Protein AF-A0AAE3ML03-F1 (afdb_monomer)

pLDDT: mean 85.47, std 9.49, range [55.28, 96.25]

Foldseek 3Di:
DLLLLLLLCLQCVVLDHDPLSVVLSVLLCVLVVPDPVNVCLSSDPVDDDPLPQQDDPVSLVVVLLVSLCRSCVVVDDDPSNLVSQLSVSVSNPDDNVCSVVVVVCSNCVSNVVHDPVNVVVVVVD

Organism: NCBI:txid2993939

Sequence (125 aa):
MAHFATLASLAAVDGELNPQEKKLIDRFADKLDITEAEYKEVMDKSNRYPIDPSHSKKERYERLFDLFRIIYADHEFAADELGLVKKYVLGLGFPTNQADSIIERSIAVFTGRIRFEDYYHFMNK

InterPro domains:
  IPR029024 TerB-like [G3DSA:1.10.3680.10] (1-109)
  IPR029024 TerB-like [SSF158682] (2-106)

Radius of gyration: 15.31 Å; Cα contacts (8 Å, |Δi|>4): 85; chains: 1; bounding box: 28×23×49 Å

Mean predicted aligned error: 5.39 Å

Secondary structure (DSSP, 8-state):
-HHHHHHHHHH-TTSS--HHHHHHHHHHHHHTT--HHHHHHHH-TT---------SHHHHHHHHHHHHHHHTTTS---TTHHHHHHHHHHHTT--HHHHHHHHHHHHHHHTT---HHHHHHHHT-

Structure (mmCIF, N/CA/C/O backbone):
data_AF-A0AAE3ML03-F1
#
_entry.id   AF-A0AAE3ML03-F1
#
loop_
_atom_site.group_PDB
_atom_site.id
_atom_site.type_symbol
_atom_site.label_atom_id
_atom_site.label_alt_id
_atom_site.label_comp_id
_atom_site.label_asym_id
_atom_site.label_entity_id
_atom_site.label_seq_id
_atom_site.pdbx_PDB_ins_code
_atom_site.Cartn_x
_atom_site.Cartn_y
_atom_site.Cartn_z
_atom_site.occupancy
_atom_site.B_iso_or_equiv
_atom_site.auth_seq_id
_atom_site.auth_comp_id
_atom_site.auth_asym_id
_atom_site.auth_atom_id
_atom_site.pdbx_PDB_model_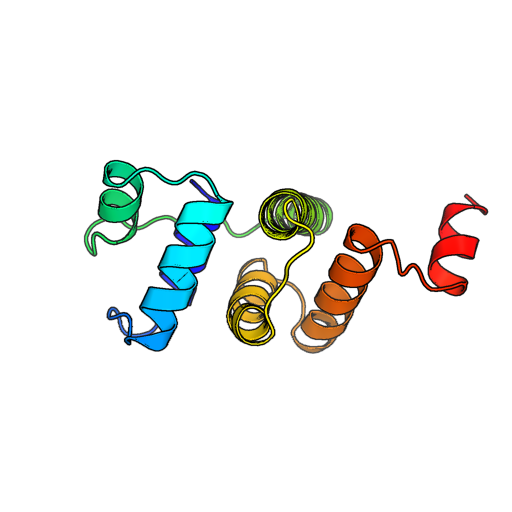num
ATOM 1 N N . MET A 1 1 ? -3.298 8.957 -6.245 1.00 81.69 1 MET A N 1
ATOM 2 C CA . MET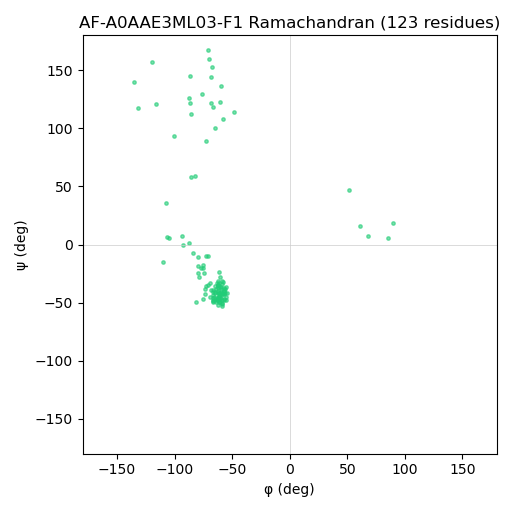 A 1 1 ? -2.121 9.004 -7.147 1.00 81.69 1 MET A CA 1
ATOM 3 C C . MET A 1 1 ? -0.846 8.307 -6.631 1.00 81.69 1 MET A C 1
ATOM 5 O O . MET A 1 1 ? -0.488 7.275 -7.177 1.00 81.69 1 MET A O 1
ATOM 9 N N . ALA A 1 2 ? -0.147 8.788 -5.587 1.00 86.88 2 ALA A N 1
ATOM 10 C CA . ALA A 1 2 ? 1.191 8.264 -5.227 1.00 86.88 2 ALA A CA 1
ATOM 11 C C . ALA A 1 2 ? 1.245 6.760 -4.859 1.00 86.88 2 ALA A C 1
ATOM 13 O O . ALA A 1 2 ? 2.203 6.067 -5.205 1.00 86.88 2 ALA A O 1
ATOM 14 N N . HIS A 1 3 ? 0.219 6.237 -4.176 1.00 88.75 3 HIS A N 1
ATOM 15 C CA . HIS A 1 3 ? 0.098 4.797 -3.914 1.00 88.75 3 HIS A CA 1
ATOM 16 C C . HIS A 1 3 ? -0.034 3.997 -5.211 1.00 88.75 3 HIS A C 1
ATOM 18 O O . HIS A 1 3 ? 0.689 3.024 -5.403 1.00 88.75 3 HIS A O 1
ATOM 24 N N . PHE A 1 4 ? -0.906 4.451 -6.115 1.00 91.19 4 PHE A N 1
ATOM 25 C CA . PHE A 1 4 ? -1.153 3.805 -7.398 1.00 91.19 4 PHE A CA 1
ATOM 26 C C . PHE A 1 4 ? 0.110 3.764 -8.266 1.00 91.19 4 PHE A C 1
ATOM 28 O O . PHE A 1 4 ? 0.492 2.694 -8.723 1.00 91.19 4 PHE A O 1
ATOM 35 N N . ALA A 1 5 ? 0.829 4.884 -8.385 1.00 89.00 5 ALA A N 1
ATOM 36 C CA . ALA A 1 5 ? 2.098 4.945 -9.112 1.00 89.00 5 ALA A CA 1
ATOM 37 C C . ALA A 1 5 ? 3.147 3.952 -8.581 1.00 89.00 5 ALA A C 1
ATOM 39 O O . ALA A 1 5 ? 3.844 3.287 -9.351 1.00 89.00 5 ALA A O 1
ATOM 40 N N . THR A 1 6 ? 3.220 3.805 -7.255 1.00 88.19 6 THR A N 1
ATOM 41 C CA . THR A 1 6 ? 4.117 2.836 -6.612 1.00 88.19 6 THR A CA 1
ATOM 42 C C . THR A 1 6 ? 3.690 1.398 -6.924 1.00 88.19 6 THR A C 1
ATOM 44 O O . THR A 1 6 ? 4.52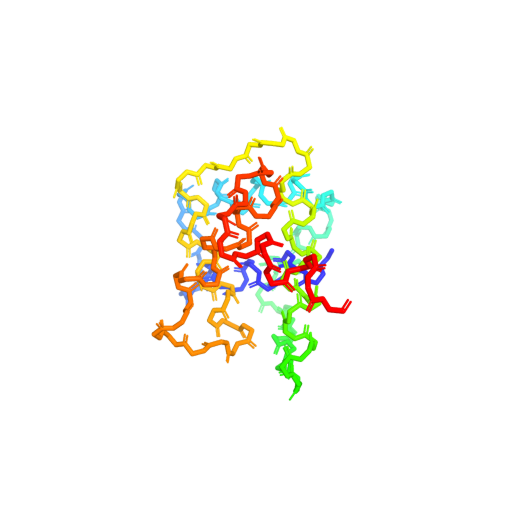3 0.575 -7.293 1.00 88.19 6 THR A O 1
ATOM 47 N N . LEU A 1 7 ? 2.394 1.088 -6.808 1.00 89.81 7 LEU A N 1
ATOM 48 C CA . LEU A 1 7 ? 1.841 -0.239 -7.104 1.00 89.81 7 LEU A CA 1
ATOM 49 C C . LEU A 1 7 ? 2.041 -0.623 -8.575 1.00 89.81 7 LEU A C 1
ATOM 51 O O . LEU A 1 7 ? 2.511 -1.725 -8.849 1.00 89.81 7 LEU A O 1
ATOM 55 N N . ALA A 1 8 ? 1.752 0.288 -9.504 1.00 88.81 8 ALA A N 1
ATOM 56 C CA . ALA A 1 8 ? 1.937 0.089 -10.939 1.00 88.81 8 ALA A CA 1
ATOM 57 C C . ALA A 1 8 ? 3.406 -0.188 -11.285 1.00 88.81 8 ALA A C 1
ATOM 59 O O . ALA A 1 8 ? 3.700 -1.165 -11.974 1.00 88.81 8 ALA A O 1
ATOM 60 N N . SER A 1 9 ? 4.333 0.588 -10.713 1.00 84.94 9 SER A N 1
ATOM 61 C CA . SER A 1 9 ? 5.777 0.384 -10.897 1.00 84.94 9 SER A CA 1
ATOM 62 C C . SER A 1 9 ? 6.261 -0.971 -10.363 1.00 84.94 9 SER A C 1
ATOM 64 O O . SER A 1 9 ? 7.149 -1.588 -10.940 1.00 84.94 9 SER A O 1
ATOM 66 N N . LEU A 1 10 ? 5.683 -1.456 -9.259 1.00 86.19 10 LEU A N 1
ATOM 67 C CA . LEU A 1 10 ? 6.027 -2.755 -8.665 1.00 86.19 10 LEU A CA 1
ATOM 68 C C . LEU A 1 10 ? 5.370 -3.946 -9.379 1.00 86.19 10 LEU A C 1
ATOM 70 O O . LEU A 1 10 ? 5.856 -5.079 -9.275 1.00 86.19 10 LEU A O 1
ATOM 74 N N . ALA A 1 11 ? 4.246 -3.718 -10.055 1.00 84.75 11 ALA A N 1
ATOM 75 C CA . ALA A 1 11 ? 3.608 -4.721 -10.893 1.00 84.75 11 ALA A CA 1
ATOM 76 C C . ALA A 1 11 ? 4.375 -4.897 -12.211 1.00 84.75 11 ALA A C 1
ATOM 78 O O . ALA A 1 11 ? 4.707 -6.025 -12.549 1.00 84.75 11 ALA A O 1
ATOM 79 N N . ALA A 1 12 ? 4.747 -3.805 -12.884 1.00 79.75 12 ALA A N 1
ATOM 80 C CA . ALA A 1 12 ? 5.434 -3.817 -14.179 1.00 79.75 12 ALA A CA 1
ATOM 81 C C . ALA A 1 12 ? 6.963 -4.024 -14.059 1.00 79.75 12 ALA A C 1
ATOM 83 O O . ALA A 1 12 ? 7.751 -3.178 -14.483 1.00 79.75 12 ALA A O 1
ATOM 84 N N . VAL A 1 13 ? 7.399 -5.144 -13.471 1.00 65.62 13 VAL A N 1
ATOM 85 C CA . VAL A 1 13 ? 8.825 -5.420 -13.171 1.00 65.62 13 VAL A CA 1
ATOM 86 C C . VAL A 1 13 ? 9.699 -5.507 -14.434 1.00 65.62 13 VAL A C 1
ATOM 88 O O . VAL A 1 13 ? 10.863 -5.109 -14.401 1.00 65.62 13 VAL A O 1
ATOM 91 N N . ASP A 1 14 ? 9.153 -5.997 -15.545 1.00 64.31 14 ASP A N 1
ATOM 92 C CA . ASP A 1 14 ? 9.809 -6.123 -16.858 1.00 64.31 14 ASP A CA 1
ATOM 93 C C . ASP A 1 14 ? 9.344 -5.056 -17.873 1.00 64.31 14 ASP A C 1
ATOM 95 O O . ASP A 1 14 ? 9.761 -5.057 -19.033 1.00 64.31 14 ASP A O 1
ATOM 99 N N . GLY A 1 15 ? 8.527 -4.098 -17.424 1.00 62.91 15 GLY A N 1
ATOM 100 C CA . GLY A 1 15 ? 7.984 -3.021 -18.246 1.00 62.91 15 GLY A CA 1
ATOM 101 C C . GLY A 1 15 ? 6.703 -3.372 -19.007 1.00 62.91 15 GLY A C 1
ATOM 102 O O . GLY A 1 15 ? 6.246 -2.531 -19.791 1.00 62.91 15 GLY A O 1
ATOM 103 N N . GLU A 1 16 ? 6.113 -4.552 -18.789 1.00 73.88 16 GLU A N 1
ATOM 104 C CA . GLU A 1 16 ? 4.805 -4.934 -19.329 1.00 73.88 16 GLU A CA 1
ATOM 105 C C . GLU A 1 16 ? 3.943 -5.599 -18.247 1.00 73.88 16 GLU A C 1
ATOM 107 O O . GLU A 1 16 ? 4.420 -6.369 -17.428 1.00 73.88 16 GLU A O 1
ATOM 112 N N . LEU A 1 17 ? 2.645 -5.284 -18.210 1.00 82.44 17 LEU A N 1
ATOM 113 C CA . LEU A 1 17 ? 1.722 -5.976 -17.311 1.00 82.44 17 LEU A CA 1
ATOM 114 C C . LEU A 1 17 ? 1.191 -7.220 -18.011 1.00 82.44 17 LEU A C 1
ATOM 116 O O . LEU A 1 17 ? 0.577 -7.120 -19.079 1.00 82.44 17 LEU A O 1
ATOM 120 N N . ASN A 1 18 ? 1.330 -8.380 -17.379 1.00 86.12 18 ASN A N 1
ATOM 121 C CA . ASN A 1 18 ? 0.593 -9.554 -17.829 1.00 86.12 18 ASN A CA 1
ATOM 122 C C . ASN A 1 18 ? -0.919 -9.411 -17.509 1.00 86.12 18 ASN A C 1
ATOM 124 O O . ASN A 1 18 ? -1.317 -8.536 -16.732 1.00 86.12 18 ASN A O 1
ATOM 128 N N . PRO A 1 19 ? -1.806 -10.265 -18.060 1.00 88.31 19 PRO A N 1
ATOM 129 C CA . PRO A 1 19 ? -3.251 -10.139 -17.837 1.00 88.31 19 PRO A CA 1
ATOM 130 C C . PRO A 1 19 ? -3.684 -10.182 -16.362 1.00 88.31 19 PRO A C 1
ATOM 132 O O . PRO A 1 19 ? -4.658 -9.527 -15.986 1.00 88.31 19 PRO A O 1
ATOM 135 N N . GLN A 1 20 ? -2.976 -10.936 -15.516 1.00 84.50 20 GLN A N 1
ATOM 136 C CA . GLN A 1 20 ? -3.272 -11.024 -14.082 1.00 84.50 20 GLN A CA 1
ATOM 137 C C . GLN A 1 20 ? -2.844 -9.748 -13.350 1.00 84.50 20 GLN A C 1
ATOM 139 O O . GLN A 1 20 ? -3.601 -9.220 -12.536 1.00 84.50 20 GLN A O 1
ATOM 144 N N . GLU A 1 21 ? -1.664 -9.221 -13.676 1.00 86.75 21 GLU A N 1
ATOM 145 C CA . GLU A 1 21 ? -1.153 -7.963 -13.128 1.00 86.75 21 GLU A CA 1
ATOM 146 C C . GLU A 1 21 ? -2.010 -6.779 -13.563 1.00 86.75 21 GLU A C 1
ATOM 148 O O . GLU A 1 21 ? -2.350 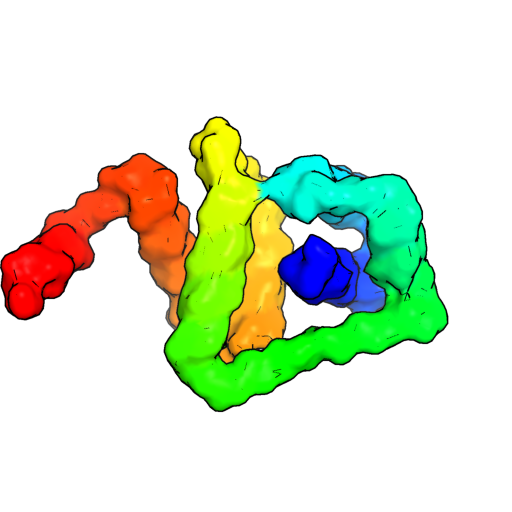-5.946 -12.728 1.00 86.75 21 GLU A O 1
ATOM 153 N N . LYS A 1 22 ? -2.455 -6.745 -14.825 1.00 90.31 22 LYS A N 1
ATOM 154 C CA . LYS A 1 22 ? -3.387 -5.720 -15.300 1.00 90.31 22 LYS A CA 1
ATOM 155 C C . LYS A 1 22 ? -4.689 -5.744 -14.501 1.00 90.31 22 LYS A C 1
ATOM 157 O O . LYS A 1 22 ? -5.105 -4.709 -14.002 1.00 90.31 22 LYS A O 1
ATOM 162 N N . LYS A 1 23 ? -5.292 -6.920 -14.301 1.00 89.25 23 LYS A N 1
ATOM 163 C CA . LYS A 1 23 ? -6.521 -7.056 -13.500 1.00 89.25 23 LYS A CA 1
ATOM 164 C C . LYS A 1 23 ? -6.332 -6.589 -12.050 1.00 89.25 23 LYS A C 1
ATOM 166 O O . LYS A 1 23 ? -7.256 -6.054 -11.441 1.00 89.25 23 LYS A O 1
ATOM 171 N N . LEU A 1 24 ? -5.159 -6.831 -11.465 1.00 88.06 24 LEU A N 1
ATOM 172 C CA . LEU A 1 24 ? -4.819 -6.323 -10.135 1.00 88.06 24 LEU A CA 1
ATOM 173 C C . LEU A 1 24 ? -4.708 -4.798 -10.137 1.00 88.06 24 LEU A C 1
ATOM 175 O O . LEU A 1 24 ? -5.333 -4.153 -9.303 1.00 88.06 24 LEU A O 1
ATOM 179 N N . ILE A 1 25 ? -3.958 -4.229 -11.080 1.00 91.06 25 ILE A N 1
ATOM 180 C CA . ILE A 1 25 ? -3.780 -2.780 -11.203 1.00 91.06 25 ILE A CA 1
ATOM 181 C C . ILE A 1 25 ? -5.109 -2.070 -11.471 1.00 91.06 25 ILE A C 1
ATOM 183 O O . ILE A 1 25 ? -5.374 -1.072 -10.812 1.00 91.06 25 ILE A O 1
ATOM 187 N N . ASP A 1 26 ? -5.971 -2.614 -12.331 1.00 91.81 26 ASP A N 1
ATOM 188 C CA . ASP A 1 26 ? -7.316 -2.082 -12.583 1.00 91.81 26 ASP A CA 1
ATOM 189 C C . ASP A 1 26 ? -8.138 -2.014 -11.278 1.00 91.81 26 ASP A C 1
ATOM 191 O O . ASP A 1 26 ? -8.674 -0.965 -10.941 1.00 91.81 26 ASP A O 1
ATOM 195 N N . ARG A 1 27 ? -8.142 -3.082 -10.461 1.00 89.31 27 ARG A N 1
ATOM 196 C CA . ARG A 1 27 ? -8.824 -3.065 -9.149 1.00 89.31 27 ARG A CA 1
ATOM 197 C C . ARG A 1 27 ? -8.261 -2.017 -8.194 1.00 89.31 27 ARG A C 1
ATOM 199 O O . ARG A 1 27 ? -9.017 -1.371 -7.475 1.00 89.31 27 ARG A O 1
ATOM 206 N N . PHE A 1 28 ? -6.938 -1.858 -8.144 1.00 90.38 28 PHE A N 1
ATOM 207 C CA . PHE A 1 28 ? -6.331 -0.826 -7.303 1.00 90.38 28 PHE A CA 1
ATOM 208 C C . PHE A 1 28 ? -6.617 0.581 -7.827 1.00 90.38 28 PHE A C 1
ATOM 210 O O . PHE A 1 28 ? -6.746 1.486 -7.009 1.00 90.38 28 PHE A O 1
ATOM 217 N N . ALA A 1 29 ? -6.727 0.774 -9.143 1.00 92.94 29 ALA A N 1
ATOM 218 C CA . ALA A 1 29 ? -7.149 2.040 -9.732 1.00 92.94 29 ALA A CA 1
ATOM 219 C C . ALA A 1 29 ? -8.565 2.402 -9.270 1.00 92.94 29 ALA A C 1
ATOM 221 O O . ALA A 1 29 ? -8.759 3.504 -8.762 1.00 92.94 29 ALA A O 1
ATOM 222 N N . ASP A 1 30 ? -9.498 1.448 -9.331 1.00 91.06 30 ASP A N 1
ATOM 223 C CA . ASP A 1 30 ? -10.875 1.630 -8.857 1.00 91.06 30 ASP A CA 1
ATOM 224 C C . ASP A 1 30 ? -10.912 1.963 -7.356 1.00 91.06 30 ASP A C 1
ATOM 226 O O . ASP A 1 30 ? -11.510 2.956 -6.944 1.00 91.06 30 ASP A O 1
ATOM 230 N N . LYS A 1 31 ? -10.210 1.180 -6.523 1.00 88.62 31 LYS A N 1
ATOM 231 C CA . LYS A 1 31 ? -10.147 1.401 -5.065 1.00 88.62 31 LYS A CA 1
ATOM 232 C C . LYS A 1 31 ? -9.524 2.751 -4.696 1.00 88.62 31 LYS A C 1
ATOM 234 O O . LYS A 1 31 ? -9.893 3.333 -3.682 1.00 88.62 31 LYS A O 1
ATOM 239 N N . LEU A 1 32 ? -8.560 3.232 -5.483 1.00 90.06 32 LEU A N 1
ATOM 240 C CA . LEU A 1 32 ? -7.832 4.484 -5.245 1.00 90.06 32 LEU A CA 1
ATOM 241 C C . LEU A 1 32 ? -8.450 5.694 -5.965 1.00 90.06 32 LEU A C 1
ATOM 243 O O . LEU A 1 32 ? -7.829 6.759 -5.928 1.00 90.06 32 LEU A O 1
ATOM 247 N N . ASP A 1 33 ? -9.625 5.526 -6.584 1.00 91.31 33 ASP A N 1
ATOM 248 C CA . ASP A 1 33 ? -10.343 6.549 -7.359 1.00 91.31 33 ASP A CA 1
ATOM 249 C C . ASP A 1 33 ? -9.451 7.211 -8.424 1.00 91.31 33 ASP A C 1
ATOM 251 O O . ASP A 1 33 ? -9.335 8.431 -8.525 1.00 91.31 33 ASP A O 1
ATOM 255 N N . ILE A 1 34 ? -8.726 6.378 -9.176 1.00 94.75 34 ILE A N 1
ATOM 256 C CA . ILE A 1 34 ? -7.797 6.819 -10.217 1.00 94.75 34 ILE A CA 1
ATOM 257 C C . ILE A 1 34 ? -8.558 6.998 -11.525 1.00 94.75 34 ILE A C 1
ATOM 259 O O . ILE A 1 34 ? -9.131 6.056 -12.073 1.00 94.75 34 ILE A O 1
ATOM 263 N N . THR A 1 35 ? -8.509 8.207 -12.068 1.00 95.50 35 THR A N 1
ATOM 264 C CA . THR A 1 35 ? -9.126 8.518 -13.358 1.00 95.50 35 THR A CA 1
ATOM 265 C C . THR A 1 35 ? -8.386 7.848 -14.519 1.00 95.50 35 THR A C 1
ATOM 267 O O . THR A 1 35 ? -7.202 7.525 -14.436 1.00 95.50 35 THR A O 1
ATOM 270 N N . GLU A 1 36 ? -9.045 7.699 -15.672 1.00 94.38 36 GLU A N 1
ATOM 271 C CA . GLU A 1 36 ? -8.404 7.138 -16.872 1.00 94.38 36 GLU A CA 1
ATOM 272 C C . GLU A 1 36 ? -7.173 7.955 -17.320 1.00 94.38 36 GLU A C 1
ATOM 274 O O . GLU A 1 36 ? -6.193 7.395 -17.815 1.00 94.38 36 GLU A O 1
ATOM 279 N N . ALA A 1 37 ? -7.208 9.279 -17.135 1.00 94.06 37 ALA A N 1
ATOM 280 C CA . ALA A 1 37 ? -6.087 10.159 -17.452 1.00 94.06 37 ALA A CA 1
ATOM 281 C C . ALA A 1 37 ? -4.888 9.890 -16.532 1.00 94.06 37 ALA A C 1
ATOM 283 O O . ALA A 1 37 ? -3.781 9.689 -17.026 1.00 94.06 37 ALA A O 1
ATOM 284 N N . GLU A 1 38 ? -5.121 9.805 -15.221 1.00 93.44 38 GLU A N 1
ATOM 285 C CA . GLU A 1 38 ? -4.095 9.468 -14.230 1.00 93.44 38 GLU A CA 1
ATOM 286 C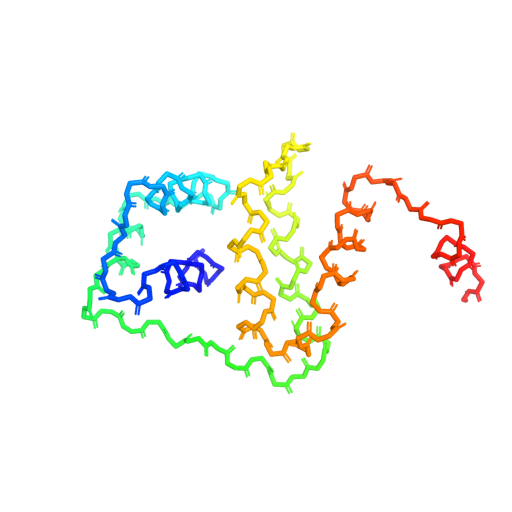 C . GLU A 1 38 ? -3.551 8.049 -14.426 1.00 93.44 38 GLU A C 1
ATOM 288 O O . GLU A 1 38 ? -2.349 7.814 -14.309 1.00 93.44 38 GLU A O 1
ATOM 293 N N . TYR A 1 39 ? -4.418 7.097 -14.778 1.00 92.75 39 TYR A N 1
ATOM 294 C CA . TYR A 1 39 ? -4.015 5.732 -15.098 1.00 92.75 39 TYR A CA 1
ATOM 295 C C . TYR A 1 39 ? -3.029 5.723 -16.270 1.00 92.75 39 TYR A C 1
ATOM 297 O O . TYR A 1 39 ? -1.960 5.117 -16.189 1.00 92.75 39 TYR A O 1
ATOM 305 N N . LYS A 1 40 ? -3.370 6.416 -17.364 1.00 90.38 40 LYS A N 1
ATOM 306 C CA . LYS A 1 40 ? -2.499 6.540 -18.543 1.00 90.38 40 LYS A CA 1
ATOM 307 C C . LYS A 1 40 ? -1.191 7.245 -18.205 1.00 90.38 40 LYS A C 1
ATOM 309 O O . LYS A 1 40 ? -0.144 6.786 -18.647 1.00 90.38 40 LYS A O 1
ATOM 314 N N . GLU A 1 41 ? -1.252 8.308 -17.406 1.00 89.62 41 GLU A N 1
ATOM 315 C CA . GLU A 1 41 ? -0.078 9.045 -16.931 1.00 89.62 41 GLU A CA 1
ATOM 316 C C . GLU A 1 41 ? 0.883 8.133 -16.150 1.00 89.62 41 GLU A C 1
ATOM 318 O O . GLU A 1 41 ? 2.094 8.179 -16.366 1.00 89.62 41 GLU A O 1
ATOM 323 N N . VAL A 1 42 ? 0.348 7.267 -15.285 1.00 88.00 42 VAL A N 1
ATOM 324 C CA . VAL A 1 42 ? 1.123 6.313 -14.478 1.00 88.00 42 VAL A CA 1
ATOM 325 C C . VAL A 1 42 ? 1.720 5.173 -15.289 1.00 88.00 42 VAL A C 1
ATOM 327 O O . VAL A 1 42 ? 2.826 4.723 -14.992 1.00 88.00 42 VAL A O 1
ATOM 330 N N . MET A 1 43 ? 1.012 4.711 -16.313 1.00 85.94 43 MET A N 1
ATOM 331 C CA . MET A 1 43 ? 1.461 3.607 -17.162 1.00 85.94 43 MET A CA 1
ATOM 332 C C . MET A 1 43 ? 2.401 4.040 -18.296 1.00 85.94 43 MET A C 1
ATOM 334 O O . MET A 1 43 ? 2.945 3.183 -18.997 1.00 85.94 43 MET A O 1
ATOM 338 N N . ASP A 1 44 ? 2.599 5.343 -18.501 1.00 85.56 44 ASP A N 1
ATOM 339 C CA . ASP A 1 44 ? 3.522 5.859 -19.508 1.00 85.56 44 ASP A CA 1
ATOM 340 C C . ASP A 1 44 ? 4.981 5.540 -19.129 1.00 85.56 44 ASP A C 1
ATOM 342 O O . ASP A 1 44 ? 5.489 5.976 -18.099 1.00 85.56 44 ASP A O 1
ATOM 346 N N . LYS A 1 45 ? 5.695 4.816 -20.004 1.00 74.00 45 LYS A N 1
ATOM 347 C CA . LYS A 1 45 ? 7.104 4.420 -19.799 1.00 74.00 45 LYS A CA 1
ATOM 348 C C . LYS A 1 45 ? 8.065 5.611 -19.682 1.00 74.00 45 LYS A C 1
ATOM 350 O O . LYS A 1 45 ? 9.164 5.459 -19.145 1.00 74.00 45 LYS A O 1
ATOM 355 N N . SER A 1 46 ? 7.697 6.771 -20.226 1.00 76.69 46 SER A N 1
ATOM 356 C CA . SER A 1 46 ? 8.472 8.009 -20.104 1.00 76.69 46 SER A CA 1
ATOM 357 C C . SER A 1 46 ? 8.304 8.668 -18.735 1.00 76.69 46 SER A C 1
ATOM 359 O O . SER A 1 46 ? 9.182 9.426 -18.310 1.00 76.69 46 SER A O 1
ATOM 361 N N . ASN A 1 47 ? 7.231 8.335 -18.015 1.00 68.81 47 ASN A N 1
ATOM 362 C CA . ASN A 1 47 ? 6.966 8.860 -16.695 1.00 68.81 47 ASN A CA 1
ATOM 363 C C . ASN A 1 47 ? 7.675 8.016 -15.634 1.00 68.81 47 ASN A C 1
ATOM 365 O O . ASN A 1 47 ? 7.364 6.850 -15.395 1.00 68.81 47 ASN A O 1
ATOM 369 N N . ARG A 1 48 ? 8.673 8.612 -14.985 1.00 65.44 48 ARG A N 1
ATOM 370 C CA . ARG A 1 48 ? 9.362 7.985 -13.858 1.00 65.44 48 ARG A CA 1
ATOM 371 C C . ARG A 1 48 ? 8.805 8.577 -12.583 1.00 65.44 48 ARG A C 1
ATOM 373 O O . ARG A 1 48 ? 9.318 9.588 -12.110 1.00 65.44 48 ARG A O 1
ATOM 380 N N . TYR A 1 49 ? 7.800 7.931 -12.001 1.00 68.50 49 TYR A N 1
ATOM 381 C CA . TYR A 1 49 ? 7.463 8.234 -10.617 1.00 68.50 49 TYR A CA 1
ATOM 382 C C . TYR A 1 49 ? 8.626 7.776 -9.743 1.00 68.50 49 TYR A C 1
ATOM 384 O O . TYR A 1 49 ? 8.944 6.583 -9.732 1.00 68.50 49 TYR A O 1
ATOM 392 N N . PRO A 1 50 ? 9.296 8.687 -9.019 1.00 59.69 50 PRO A N 1
ATOM 393 C CA . PRO A 1 50 ? 10.252 8.255 -8.025 1.00 59.69 50 PRO A CA 1
ATOM 394 C C . PRO A 1 50 ? 9.488 7.414 -7.002 1.00 59.69 50 PRO A C 1
ATOM 396 O O . PRO A 1 50 ? 8.512 7.878 -6.408 1.00 59.69 50 PRO A O 1
ATOM 399 N N . ILE A 1 51 ? 9.917 6.166 -6.809 1.00 61.50 51 ILE A N 1
ATOM 400 C CA . ILE A 1 51 ? 9.531 5.417 -5.616 1.00 61.50 51 ILE A CA 1
ATOM 401 C C . ILE A 1 51 ? 10.164 6.188 -4.467 1.00 61.50 51 ILE A C 1
ATOM 403 O O . ILE A 1 51 ? 11.373 6.107 -4.270 1.00 61.50 51 ILE A O 1
ATOM 407 N N . ASP A 1 52 ? 9.356 7.004 -3.797 1.00 59.19 52 ASP A N 1
ATOM 408 C CA . ASP A 1 52 ? 9.778 7.844 -2.686 1.00 59.19 52 ASP A CA 1
ATOM 409 C C . ASP A 1 52 ? 10.382 6.948 -1.593 1.00 59.19 52 ASP A C 1
ATOM 411 O O . ASP A 1 52 ? 9.646 6.171 -0.962 1.00 59.19 52 ASP A O 1
ATOM 415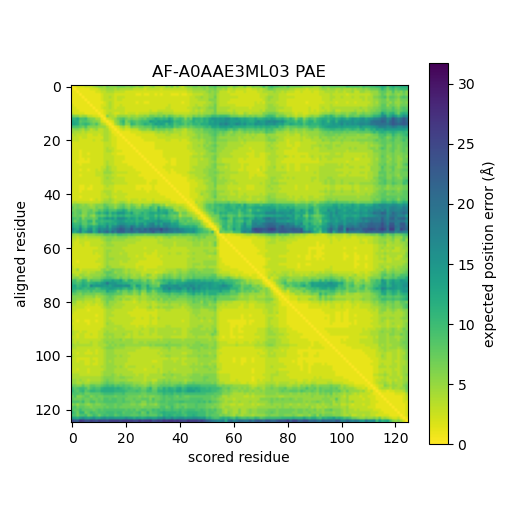 N N . PRO A 1 53 ? 11.715 6.968 -1.397 1.00 55.28 53 PRO A N 1
ATOM 416 C CA . PRO A 1 53 ? 12.354 6.119 -0.414 1.00 55.28 53 PRO A CA 1
ATOM 417 C C . PRO A 1 53 ? 12.022 6.682 0.966 1.00 55.28 53 PRO A C 1
ATOM 419 O O . PRO A 1 53 ? 12.753 7.498 1.511 1.00 55.28 53 PRO A O 1
ATOM 422 N N . SER A 1 54 ? 10.903 6.233 1.536 1.00 58.88 54 SER A N 1
ATOM 423 C CA . SER A 1 54 ? 10.391 6.680 2.834 1.00 58.88 54 SER A CA 1
ATOM 424 C C . SER A 1 54 ? 11.501 6.664 3.896 1.00 58.88 54 SER A C 1
ATOM 426 O O . SER A 1 54 ? 12.039 5.599 4.246 1.00 58.88 54 SER A O 1
ATOM 428 N N . HIS A 1 55 ? 11.862 7.851 4.387 1.00 70.69 55 HIS A N 1
ATOM 429 C CA . HIS A 1 55 ? 13.116 8.074 5.104 1.00 70.69 55 HIS A CA 1
ATOM 430 C C . HIS A 1 55 ? 13.068 7.602 6.567 1.00 70.69 55 HIS A C 1
ATOM 432 O O . HIS A 1 55 ? 14.090 7.159 7.097 1.00 70.69 55 HIS A O 1
ATOM 438 N N . SER A 1 56 ? 11.896 7.588 7.212 1.00 88.12 56 SER A N 1
ATOM 439 C CA . SER A 1 56 ? 11.727 7.132 8.598 1.00 88.12 56 SER A CA 1
ATOM 440 C C . SER A 1 56 ? 10.774 5.941 8.758 1.00 88.12 56 SER A C 1
ATOM 442 O O . SER A 1 56 ? 9.862 5.699 7.967 1.00 88.12 56 SER A O 1
ATOM 444 N N . LYS A 1 57 ? 10.939 5.197 9.861 1.00 89.88 57 LYS A N 1
ATOM 445 C CA . LYS A 1 57 ? 10.032 4.097 10.236 1.00 89.88 57 LYS A CA 1
ATOM 446 C C . LYS A 1 57 ? 8.581 4.570 10.379 1.00 89.88 57 LYS A C 1
ATOM 448 O O . LYS A 1 57 ? 7.676 3.823 10.024 1.00 89.88 57 LYS A O 1
ATOM 453 N N . LYS A 1 58 ? 8.362 5.777 10.912 1.00 90.81 58 LYS A N 1
ATOM 454 C CA . LYS A 1 58 ? 7.021 6.332 11.133 1.00 90.81 58 LYS A CA 1
ATOM 455 C C . LYS A 1 58 ? 6.318 6.603 9.803 1.00 90.81 58 LYS A C 1
ATOM 457 O O . LYS A 1 58 ? 5.218 6.103 9.612 1.00 90.81 58 LYS A O 1
ATOM 462 N N . GLU A 1 59 ? 6.994 7.274 8.874 1.00 90.12 59 GLU A N 1
ATOM 463 C CA . GLU A 1 59 ? 6.452 7.578 7.541 1.00 90.12 59 GLU A CA 1
ATOM 464 C C . GLU A 1 59 ? 6.088 6.303 6.771 1.00 90.12 59 GLU A C 1
ATOM 466 O O . GLU A 1 59 ? 5.047 6.244 6.124 1.00 90.12 59 GLU A O 1
ATOM 471 N N . ARG A 1 60 ? 6.885 5.230 6.893 1.00 91.75 60 ARG A N 1
ATOM 472 C CA . ARG A 1 60 ? 6.539 3.928 6.292 1.00 91.75 60 ARG A CA 1
ATOM 473 C C . ARG A 1 60 ? 5.217 3.376 6.823 1.00 91.75 60 ARG A C 1
ATOM 475 O O . ARG A 1 60 ? 4.433 2.833 6.051 1.00 91.75 60 ARG A O 1
ATOM 482 N N . TYR A 1 61 ? 4.966 3.503 8.127 1.00 93.19 61 TYR A N 1
ATOM 483 C CA . TYR A 1 61 ? 3.697 3.087 8.725 1.00 93.19 61 TYR A CA 1
ATOM 484 C C . TYR A 1 61 ? 2.544 4.031 8.375 1.00 93.19 61 TYR A C 1
ATOM 486 O O . TYR A 1 61 ? 1.443 3.538 8.164 1.00 93.19 61 TYR A O 1
ATOM 494 N N . GLU A 1 62 ? 2.781 5.339 8.262 1.00 92.31 62 GLU A N 1
ATOM 495 C CA . GLU A 1 62 ? 1.781 6.308 7.786 1.00 92.31 62 GLU A CA 1
ATOM 496 C C . GLU A 1 62 ? 1.352 5.971 6.348 1.00 92.31 62 GLU A C 1
ATOM 498 O O . GLU A 1 62 ? 0.169 5.761 6.094 1.00 92.31 62 GLU A O 1
ATOM 503 N N . ARG A 1 63 ? 2.309 5.748 5.435 1.00 91.31 63 ARG A N 1
ATOM 504 C CA . ARG A 1 63 ? 2.018 5.318 4.055 1.00 91.31 63 ARG A CA 1
ATOM 505 C C . ARG A 1 63 ? 1.327 3.961 3.974 1.00 91.31 63 ARG A C 1
ATOM 507 O O . ARG A 1 63 ? 0.541 3.729 3.057 1.00 91.31 63 ARG A O 1
ATOM 514 N N . LEU A 1 64 ? 1.662 3.035 4.870 1.00 92.75 64 LEU A N 1
ATOM 515 C CA . LEU A 1 64 ? 0.999 1.735 4.928 1.00 92.75 64 LEU A CA 1
ATOM 516 C C . LEU A 1 64 ? -0.447 1.884 5.410 1.00 92.75 64 LEU A C 1
ATOM 518 O O . LEU A 1 64 ? -1.348 1.298 4.817 1.00 92.75 64 LEU A O 1
ATOM 522 N N . PHE A 1 65 ? -0.664 2.680 6.456 1.00 92.81 65 PHE A N 1
ATOM 523 C CA . PHE A 1 65 ? -1.986 2.978 6.992 1.00 92.81 65 PHE A CA 1
ATOM 524 C C . PHE A 1 65 ? -2.877 3.647 5.943 1.00 92.81 65 PHE A C 1
ATOM 526 O O . PHE A 1 65 ? -4.011 3.214 5.760 1.00 92.81 65 PHE A O 1
ATOM 533 N N . ASP A 1 66 ? -2.358 4.640 5.215 1.00 91.38 66 ASP A N 1
ATOM 534 C CA . ASP A 1 66 ? -3.104 5.316 4.151 1.00 91.38 66 ASP A CA 1
ATOM 535 C C . ASP A 1 66 ? -3.513 4.365 3.027 1.00 91.38 66 ASP A C 1
ATOM 537 O O . ASP A 1 66 ? -4.676 4.375 2.624 1.00 91.38 66 ASP A O 1
ATOM 541 N N . LEU A 1 67 ? -2.602 3.495 2.573 1.00 90.88 67 LEU A N 1
ATOM 542 C CA . LEU A 1 67 ? -2.939 2.482 1.575 1.00 90.88 67 LEU A CA 1
ATOM 543 C C . LEU A 1 67 ? -4.067 1.576 2.082 1.00 90.88 67 LEU A C 1
ATOM 545 O O . LEU A 1 67 ? -5.075 1.419 1.399 1.00 90.88 67 LEU A O 1
ATOM 549 N N . PHE A 1 68 ? -3.904 0.992 3.274 1.00 90.94 68 PHE A N 1
ATOM 550 C CA . PHE A 1 68 ? -4.879 0.055 3.832 1.00 90.94 68 PHE A CA 1
ATOM 551 C C . PHE A 1 68 ? -6.241 0.709 4.065 1.00 90.94 68 PHE A C 1
ATOM 553 O O . PHE A 1 68 ? -7.251 0.110 3.722 1.00 90.94 68 PHE A O 1
ATOM 560 N N . ARG A 1 69 ? -6.283 1.956 4.545 1.00 89.06 69 ARG A N 1
ATOM 561 C CA . ARG A 1 69 ? -7.527 2.720 4.714 1.00 89.06 69 ARG A CA 1
ATOM 562 C C . ARG A 1 69 ? -8.337 2.826 3.426 1.00 89.06 69 ARG A C 1
ATOM 564 O O . ARG A 1 69 ? -9.560 2.806 3.494 1.00 89.06 69 ARG A O 1
ATOM 571 N N . ILE A 1 70 ? -7.668 2.950 2.284 1.00 85.19 70 ILE A N 1
ATOM 572 C CA . ILE A 1 70 ? -8.329 3.086 0.987 1.00 85.19 70 ILE A CA 1
ATOM 573 C C . ILE A 1 70 ? -8.759 1.714 0.457 1.00 85.19 70 ILE A C 1
ATOM 575 O O . ILE A 1 70 ? -9.918 1.518 0.110 1.00 85.19 70 ILE A O 1
ATOM 579 N N . ILE A 1 71 ? -7.851 0.735 0.449 1.00 83.38 71 ILE A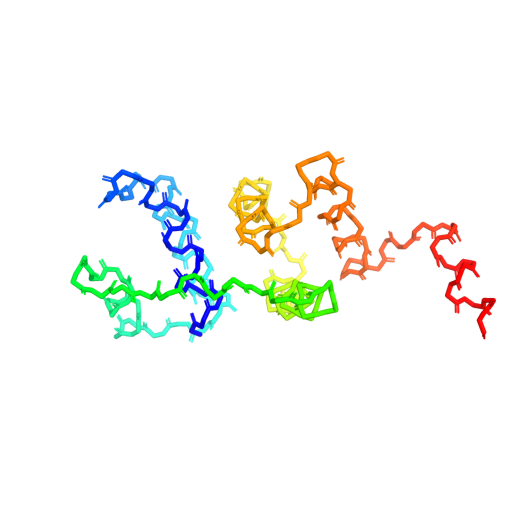 N 1
ATOM 580 C CA . ILE A 1 71 ? -8.089 -0.551 -0.233 1.00 83.38 71 ILE A CA 1
ATOM 581 C C . ILE A 1 71 ? -8.959 -1.535 0.562 1.00 83.38 71 ILE A C 1
ATOM 583 O O . ILE A 1 71 ? -9.334 -2.565 0.008 1.00 83.38 71 ILE A O 1
ATOM 587 N N . TYR A 1 72 ? -9.226 -1.237 1.840 1.00 82.31 72 TYR A N 1
ATOM 588 C CA . TYR A 1 72 ? -10.155 -1.963 2.716 1.00 82.31 72 TYR A CA 1
ATOM 589 C C . TYR A 1 72 ? -11.461 -1.196 2.984 1.00 82.31 72 TYR A C 1
ATOM 591 O O . TYR A 1 72 ? -12.256 -1.635 3.816 1.00 82.31 72 TYR A O 1
ATOM 599 N N . ALA A 1 73 ? -11.708 -0.056 2.329 1.00 72.56 73 ALA A N 1
ATOM 600 C CA . ALA A 1 73 ? -12.915 0.741 2.576 1.00 72.56 73 ALA A CA 1
ATOM 601 C C . ALA A 1 73 ? -14.218 -0.049 2.316 1.00 72.56 73 ALA A C 1
ATOM 603 O O . ALA A 1 73 ? -15.217 0.141 3.011 1.00 72.56 73 ALA A O 1
ATOM 604 N N . ASP A 1 74 ? -14.184 -0.990 1.374 1.00 68.62 74 ASP A N 1
ATOM 605 C CA . ASP A 1 74 ? -15.271 -1.906 1.010 1.00 68.62 74 ASP A CA 1
ATOM 606 C C . ASP A 1 74 ? -15.312 -3.200 1.850 1.00 68.62 74 ASP A C 1
ATOM 608 O O . ASP A 1 74 ? -16.198 -4.026 1.658 1.00 68.62 74 ASP A O 1
ATOM 612 N N . HIS A 1 75 ? -14.404 -3.361 2.821 1.00 65.56 75 HIS A N 1
ATOM 613 C CA . HIS A 1 75 ? -14.227 -4.569 3.640 1.00 65.56 75 HIS A CA 1
ATOM 614 C C . HIS A 1 75 ? -13.861 -5.831 2.832 1.00 65.56 75 HIS A C 1
ATOM 616 O O . HIS A 1 75 ? -13.914 -6.942 3.372 1.00 65.56 75 HIS A O 1
ATOM 622 N N . GLU A 1 76 ? -13.429 -5.680 1.577 1.00 69.69 76 GLU A N 1
ATOM 623 C CA . GLU A 1 76 ? -13.064 -6.784 0.695 1.00 69.69 76 GLU A CA 1
ATOM 624 C C . GLU A 1 76 ? -11.579 -6.737 0.326 1.00 69.69 76 GLU A C 1
ATOM 626 O O . GLU A 1 76 ? -11.064 -5.798 -0.283 1.00 69.69 76 GLU A O 1
ATOM 631 N N . PHE A 1 77 ? -10.870 -7.812 0.662 1.00 74.62 77 PHE A N 1
ATOM 632 C CA . PHE A 1 77 ? -9.475 -7.984 0.285 1.00 74.62 77 PHE A CA 1
ATOM 633 C C . PHE A 1 77 ? -9.265 -9.368 -0.301 1.00 74.62 77 PHE A C 1
ATOM 635 O O . PHE A 1 77 ? -9.475 -10.390 0.362 1.00 74.62 77 PHE A O 1
ATOM 642 N N . ALA A 1 78 ? -8.874 -9.401 -1.567 1.00 77.81 78 ALA A N 1
ATOM 643 C CA . ALA A 1 78 ? -8.731 -10.634 -2.311 1.00 77.81 78 ALA A CA 1
ATOM 644 C C . ALA A 1 78 ? -7.337 -11.240 -2.099 1.00 77.81 78 ALA A C 1
ATOM 646 O O . ALA A 1 78 ? -6.328 -10.546 -1.980 1.00 77.81 78 ALA A O 1
ATOM 647 N N . ALA A 1 79 ? -7.257 -12.572 -2.071 1.00 80.69 79 ALA A N 1
ATOM 648 C CA . ALA A 1 79 ? -5.994 -13.275 -1.840 1.00 80.69 79 ALA A CA 1
ATOM 649 C C . ALA A 1 79 ? -4.930 -12.967 -2.911 1.00 80.69 79 ALA A C 1
ATOM 651 O O . ALA A 1 79 ? -3.736 -12.996 -2.623 1.00 80.69 79 ALA A O 1
ATOM 652 N N . ASP A 1 80 ? -5.353 -12.641 -4.133 1.00 80.75 80 ASP A N 1
ATOM 653 C CA . ASP A 1 80 ? -4.460 -12.266 -5.227 1.00 80.75 80 ASP A CA 1
ATOM 654 C C . ASP A 1 80 ? -3.894 -10.838 -5.091 1.00 80.75 80 ASP A C 1
ATOM 656 O O . ASP A 1 80 ? -2.848 -10.543 -5.668 1.00 80.75 80 ASP A O 1
ATOM 660 N N . GLU A 1 81 ? -4.497 -9.980 -4.259 1.00 85.25 81 GLU A N 1
ATOM 661 C CA . GLU A 1 81 ? -3.964 -8.655 -3.907 1.00 85.25 81 GLU A CA 1
ATOM 662 C C . GLU A 1 81 ? -2.775 -8.746 -2.930 1.00 85.25 81 GLU A C 1
ATOM 664 O O . GLU A 1 81 ? -1.904 -7.869 -2.941 1.00 85.25 81 GLU A O 1
ATOM 669 N N . LEU A 1 82 ? -2.669 -9.828 -2.137 1.00 87.94 82 LEU A N 1
ATOM 670 C CA . LEU A 1 82 ? -1.589 -10.023 -1.149 1.00 87.94 82 LEU A CA 1
ATOM 671 C C . LEU A 1 82 ? -0.199 -9.911 -1.773 1.00 87.94 82 LEU A C 1
ATOM 673 O O . LEU A 1 82 ? 0.699 -9.307 -1.184 1.00 87.94 82 LEU A O 1
ATOM 677 N N . GLY A 1 83 ? -0.011 -10.489 -2.961 1.00 88.44 83 GLY A N 1
ATOM 678 C CA . GLY A 1 83 ? 1.283 -10.489 -3.638 1.00 88.44 83 GLY A CA 1
ATOM 679 C C . GLY A 1 83 ? 1.763 -9.073 -3.954 1.00 88.44 83 GLY A C 1
ATOM 680 O O . GLY A 1 83 ? 2.918 -8.730 -3.688 1.00 88.44 83 GLY A O 1
ATOM 681 N N . LEU A 1 84 ? 0.865 -8.225 -4.463 1.00 88.88 84 LEU A N 1
ATOM 682 C CA . LEU A 1 84 ? 1.196 -6.847 -4.814 1.00 88.88 84 LEU A CA 1
ATOM 683 C C . LEU A 1 84 ? 1.364 -5.966 -3.568 1.00 88.88 84 LEU A C 1
ATOM 685 O O . LEU A 1 84 ? 2.302 -5.171 -3.505 1.00 88.88 84 LEU A O 1
ATOM 689 N N . VAL A 1 85 ? 0.545 -6.168 -2.531 1.00 91.31 85 VAL A N 1
ATOM 690 C CA . VAL A 1 85 ? 0.721 -5.490 -1.235 1.00 91.31 85 VAL A CA 1
ATOM 691 C C . VAL A 1 85 ? 2.052 -5.870 -0.582 1.00 91.31 85 VAL A C 1
ATOM 693 O O . VAL A 1 85 ? 2.730 -5.005 -0.027 1.00 91.31 85 VAL A O 1
ATOM 696 N N . LYS A 1 86 ? 2.496 -7.126 -0.699 1.00 92.56 86 LYS A N 1
ATOM 697 C CA . LYS A 1 86 ? 3.818 -7.544 -0.216 1.00 92.56 86 LYS A CA 1
ATOM 698 C C . LYS A 1 86 ? 4.946 -6.841 -0.958 1.00 92.56 86 LYS A C 1
ATOM 700 O O . LYS A 1 86 ? 5.847 -6.312 -0.308 1.00 92.56 86 LYS A O 1
ATOM 705 N N . LYS A 1 87 ? 4.877 -6.761 -2.292 1.00 90.06 87 LYS A N 1
ATOM 706 C CA . LYS A 1 87 ? 5.826 -5.955 -3.079 1.00 90.06 87 LYS A CA 1
ATOM 707 C C . LYS A 1 87 ? 5.827 -4.496 -2.613 1.00 90.06 87 LYS A C 1
ATOM 709 O O . LYS A 1 87 ? 6.897 -3.918 -2.459 1.00 90.06 87 LYS A O 1
ATOM 714 N N . TYR A 1 88 ? 4.657 -3.925 -2.327 1.00 90.75 88 TYR A N 1
ATOM 715 C CA . TYR A 1 88 ? 4.524 -2.554 -1.831 1.00 90.75 88 TYR A CA 1
ATOM 716 C C . TYR A 1 88 ? 5.181 -2.350 -0.460 1.00 90.75 88 TYR A C 1
ATOM 718 O O . TYR A 1 88 ? 5.973 -1.427 -0.290 1.00 90.75 88 TYR A O 1
ATOM 726 N N . VAL A 1 89 ? 4.933 -3.240 0.503 1.00 92.69 89 VAL A N 1
ATOM 727 C CA . VAL A 1 89 ? 5.567 -3.209 1.835 1.00 92.69 89 VAL A CA 1
ATOM 728 C C . VAL A 1 89 ? 7.093 -3.304 1.731 1.00 92.69 89 VAL A C 1
ATOM 730 O O . VAL A 1 89 ? 7.807 -2.555 2.401 1.00 92.69 89 VAL A O 1
ATOM 733 N N . LEU A 1 90 ? 7.609 -4.169 0.857 1.00 91.25 90 LEU A N 1
ATOM 734 C CA . LEU A 1 90 ? 9.047 -4.251 0.586 1.00 91.25 90 LEU A CA 1
ATOM 735 C C . LEU A 1 90 ? 9.572 -2.976 -0.093 1.00 91.25 90 LEU A C 1
ATOM 737 O O . LEU A 1 90 ? 10.628 -2.479 0.291 1.00 91.25 90 LEU A O 1
ATOM 741 N N . GLY A 1 91 ? 8.816 -2.409 -1.037 1.00 87.31 91 GLY A N 1
ATOM 742 C CA . GLY A 1 91 ? 9.129 -1.146 -1.714 1.00 87.31 91 GLY A CA 1
ATOM 743 C C . GLY A 1 91 ? 9.175 0.063 -0.772 1.00 87.31 91 GLY A C 1
ATOM 744 O O . GLY A 1 91 ? 10.000 0.950 -0.962 1.00 87.31 91 GLY A O 1
ATOM 745 N N . LEU A 1 92 ? 8.376 0.062 0.301 1.00 88.50 92 LEU A N 1
ATOM 746 C CA . LEU A 1 92 ? 8.472 1.043 1.392 1.00 88.50 92 LEU A CA 1
ATOM 747 C C . LEU A 1 92 ? 9.728 0.858 2.267 1.00 88.50 92 LEU A C 1
ATOM 749 O O . LEU A 1 92 ? 10.019 1.696 3.121 1.00 88.50 92 LEU A O 1
ATOM 753 N N . GLY A 1 93 ? 10.470 -0.238 2.098 1.00 89.94 93 GLY A N 1
ATOM 754 C CA . GLY A 1 93 ? 11.707 -0.525 2.822 1.00 89.94 93 GLY A CA 1
ATOM 755 C C . GLY A 1 93 ? 11.518 -1.293 4.131 1.00 89.94 93 GLY A C 1
ATOM 756 O O . GLY A 1 93 ? 12.408 -1.264 4.988 1.00 89.94 93 GLY A O 1
ATOM 757 N N . PHE A 1 94 ? 10.379 -1.957 4.346 1.00 92.19 94 PHE A N 1
ATOM 758 C CA . PHE A 1 94 ? 10.237 -2.861 5.490 1.00 92.19 94 PHE A CA 1
ATOM 759 C C . PHE A 1 94 ? 11.134 -4.105 5.338 1.00 92.19 94 PHE A C 1
ATOM 761 O O . PHE A 1 94 ? 11.301 -4.604 4.224 1.00 92.19 94 PHE A O 1
ATOM 768 N N . PRO A 1 95 ? 11.705 -4.642 6.436 1.00 93.38 95 PRO A N 1
ATOM 769 C CA . PRO A 1 95 ? 12.517 -5.855 6.374 1.00 93.38 95 PRO A CA 1
ATOM 770 C C . PRO A 1 95 ? 11.726 -7.051 5.837 1.00 93.38 95 PRO A C 1
ATOM 772 O O . PRO A 1 95 ? 10.603 -7.302 6.278 1.00 93.38 95 PRO A O 1
ATOM 775 N N . THR A 1 96 ? 12.332 -7.842 4.949 1.00 94.44 96 THR A N 1
ATOM 776 C CA . THR A 1 96 ? 11.678 -9.001 4.317 1.00 94.44 96 THR A CA 1
ATOM 777 C C . THR A 1 96 ? 11.130 -10.005 5.329 1.00 94.44 96 THR A C 1
ATOM 779 O O . THR A 1 96 ? 10.034 -10.523 5.145 1.00 94.44 96 THR A O 1
ATOM 782 N N . ASN A 1 97 ? 11.847 -10.233 6.434 1.00 96.25 97 ASN A N 1
ATOM 783 C CA . ASN A 1 97 ? 11.423 -11.138 7.507 1.00 96.25 97 ASN A CA 1
ATOM 784 C C . ASN A 1 97 ? 10.269 -10.595 8.371 1.00 96.25 97 ASN A C 1
ATOM 786 O O . ASN A 1 97 ? 9.740 -11.330 9.197 1.00 96.25 97 ASN A O 1
ATOM 790 N N . GLN A 1 98 ? 9.895 -9.322 8.212 1.00 95.00 98 GLN A N 1
ATOM 791 C CA . GLN A 1 98 ? 8.777 -8.691 8.920 1.00 95.00 98 GLN A CA 1
ATOM 792 C C . GLN A 1 98 ? 7.595 -8.380 7.998 1.00 95.00 98 GLN A C 1
ATOM 794 O O . GLN A 1 98 ? 6.508 -8.114 8.505 1.00 95.00 98 GLN A O 1
ATOM 799 N N . ALA A 1 99 ? 7.779 -8.408 6.674 1.00 94.44 99 ALA A N 1
ATOM 800 C CA . ALA A 1 99 ? 6.768 -7.976 5.712 1.00 94.44 99 ALA A CA 1
ATOM 801 C C . ALA A 1 99 ? 5.426 -8.705 5.892 1.00 94.44 99 ALA A C 1
ATOM 803 O O . ALA A 1 99 ? 4.396 -8.046 5.999 1.00 94.44 99 ALA A O 1
ATOM 804 N N . ASP A 1 100 ? 5.442 -10.036 6.014 1.00 94.06 100 ASP A N 1
ATOM 805 C CA . ASP A 1 100 ? 4.219 -10.834 6.185 1.00 94.06 100 ASP A CA 1
ATOM 806 C C . ASP A 1 100 ? 3.494 -10.492 7.495 1.00 94.06 100 ASP A C 1
ATOM 808 O O . ASP A 1 100 ? 2.313 -10.155 7.479 1.00 94.06 100 ASP A O 1
ATOM 812 N N . SER A 1 101 ? 4.219 -10.436 8.617 1.00 94.62 101 SER A N 1
ATOM 813 C CA . SER A 1 101 ? 3.635 -10.068 9.916 1.00 94.62 101 SER A CA 1
ATOM 814 C C . SER A 1 101 ? 3.072 -8.641 9.932 1.00 94.62 101 SER A C 1
ATOM 816 O O . SER A 1 101 ? 2.061 -8.367 10.580 1.00 94.62 101 SER A O 1
ATOM 818 N N . ILE A 1 102 ? 3.713 -7.712 9.221 1.00 95.00 102 ILE A N 1
ATOM 819 C CA . ILE A 1 102 ? 3.229 -6.336 9.081 1.00 95.00 102 ILE A CA 1
ATOM 820 C C . ILE A 1 102 ? 1.915 -6.309 8.298 1.00 95.00 102 ILE A C 1
ATOM 822 O O . ILE A 1 102 ? 0.981 -5.635 8.729 1.00 95.00 102 ILE A O 1
ATOM 826 N N . ILE A 1 103 ? 1.825 -7.049 7.191 1.00 93.12 103 ILE A N 1
ATOM 827 C CA . ILE A 1 103 ? 0.606 -7.152 6.377 1.00 93.12 103 ILE A CA 1
ATOM 828 C C . ILE A 1 103 ? -0.518 -7.776 7.199 1.00 93.12 103 ILE A C 1
ATOM 830 O O . ILE A 1 103 ? -1.579 -7.172 7.317 1.00 93.12 103 ILE A O 1
ATOM 834 N N . GLU A 1 104 ? -0.275 -8.926 7.825 1.00 91.12 104 GLU A N 1
ATOM 835 C CA . GLU A 1 104 ? -1.258 -9.632 8.655 1.00 91.12 104 GLU A CA 1
ATOM 836 C C . GLU A 1 104 ? -1.813 -8.745 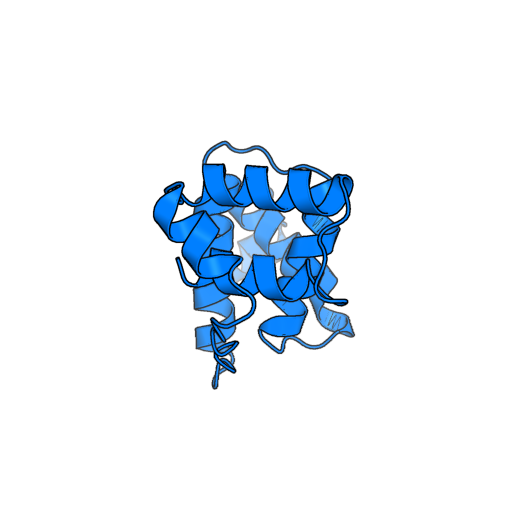9.770 1.00 91.12 104 GLU A C 1
ATOM 838 O O . GLU A 1 104 ? -3.025 -8.681 9.974 1.00 91.12 104 GLU A O 1
ATOM 843 N N . ARG A 1 105 ? -0.942 -8.005 10.465 1.00 91.81 105 ARG A N 1
ATOM 844 C CA . ARG A 1 105 ? -1.366 -7.069 11.512 1.00 91.81 105 ARG A CA 1
ATOM 845 C C . ARG A 1 105 ? -2.169 -5.896 10.957 1.00 91.81 105 ARG A C 1
ATOM 847 O O . ARG A 1 105 ? -3.138 -5.495 11.593 1.00 91.81 105 ARG A O 1
ATOM 854 N N . SER A 1 106 ? -1.801 -5.352 9.798 1.00 91.75 106 SER A N 1
ATOM 855 C CA . SER A 1 106 ? -2.591 -4.300 9.148 1.00 91.75 106 SER A CA 1
ATOM 856 C C . SER A 1 106 ? -3.981 -4.817 8.772 1.00 91.75 106 SER A C 1
ATOM 858 O O . SER A 1 106 ? -4.975 -4.190 9.124 1.00 91.75 106 SER A O 1
ATOM 860 N N . ILE A 1 107 ? -4.076 -6.005 8.169 1.00 88.81 107 ILE A N 1
ATOM 861 C CA . ILE A 1 107 ? -5.360 -6.659 7.867 1.00 88.81 107 ILE A CA 1
ATOM 862 C C . ILE A 1 107 ? -6.188 -6.842 9.146 1.00 88.81 107 ILE A C 1
ATOM 864 O O . ILE A 1 107 ? -7.365 -6.491 9.176 1.00 88.81 107 ILE A O 1
ATOM 868 N N . ALA A 1 108 ? -5.583 -7.353 10.219 1.00 88.31 108 ALA A N 1
ATOM 869 C CA . ALA A 1 108 ? -6.246 -7.555 11.506 1.00 88.31 108 ALA A CA 1
ATOM 870 C C . ALA A 1 108 ? -6.838 -6.253 12.075 1.00 88.31 108 ALA A C 1
ATOM 872 O O . ALA A 1 108 ? -7.976 -6.246 12.540 1.00 88.31 108 ALA A O 1
ATOM 873 N N . VAL A 1 109 ? -6.097 -5.143 11.990 1.00 89.31 109 VAL A N 1
ATOM 874 C CA . VAL A 1 109 ? -6.56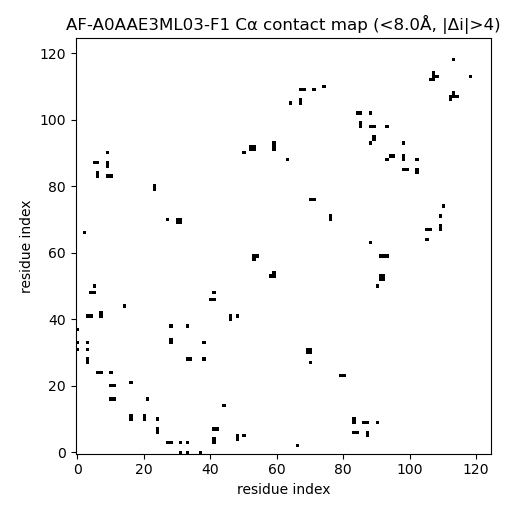3 -3.819 12.431 1.00 89.31 109 VAL A CA 1
ATOM 875 C C . VAL A 1 109 ? -7.755 -3.343 11.597 1.00 89.31 109 VAL A C 1
ATOM 877 O O . VAL A 1 109 ? -8.776 -2.969 12.167 1.00 89.31 109 VAL A O 1
ATOM 880 N N . PHE A 1 110 ? -7.662 -3.395 10.266 1.00 87.62 110 PHE A N 1
ATOM 881 C CA . PHE A 1 110 ? -8.713 -2.881 9.376 1.00 87.62 110 PHE A CA 1
ATOM 882 C C . PHE A 1 110 ? -9.950 -3.788 9.280 1.00 87.62 110 PHE A C 1
ATOM 884 O O . PHE A 1 110 ? -11.032 -3.311 8.962 1.00 87.62 110 PHE A O 1
ATOM 891 N N . THR A 1 111 ? -9.827 -5.072 9.622 1.00 85.38 111 THR A N 1
ATOM 892 C CA . THR A 1 111 ? -10.963 -6.012 9.713 1.00 85.38 111 THR A CA 1
ATOM 893 C C . THR A 1 111 ? -11.566 -6.107 11.117 1.00 85.38 111 THR A C 1
ATOM 895 O O . THR A 1 111 ? -12.485 -6.895 11.339 1.00 85.38 111 THR A O 1
ATOM 898 N N . GLY A 1 112 ? -11.031 -5.363 12.093 1.00 84.50 112 GLY A N 1
ATOM 899 C CA . GLY A 1 112 ? -11.446 -5.445 13.497 1.00 84.50 112 GLY A CA 1
ATOM 900 C C . GLY A 1 112 ? -11.084 -6.766 14.192 1.00 84.50 112 GLY A C 1
ATOM 901 O O . GLY A 1 112 ? -11.481 -6.992 15.334 1.00 84.50 112 GLY A O 1
ATOM 902 N N . ARG A 1 113 ? -10.310 -7.646 13.546 1.00 83.38 113 ARG A N 1
ATOM 903 C CA . ARG A 1 113 ? -9.835 -8.928 14.094 1.00 83.38 113 ARG A CA 1
ATOM 904 C C . ARG A 1 113 ? -8.546 -8.733 14.891 1.00 83.38 113 ARG A C 1
ATOM 906 O O . ARG A 1 113 ? -7.512 -9.317 14.577 1.00 83.38 113 ARG A O 1
ATOM 913 N N . ILE A 1 114 ? -8.595 -7.884 15.912 1.00 86.69 114 ILE A N 1
ATOM 914 C CA . ILE A 1 114 ? -7.426 -7.558 16.736 1.00 86.69 114 ILE A CA 1
ATOM 915 C C . ILE A 1 114 ? -7.146 -8.721 17.701 1.00 86.69 114 ILE A C 1
ATOM 917 O O . ILE A 1 114 ? -8.043 -9.185 18.404 1.00 86.69 114 ILE A O 1
ATOM 921 N N . ARG A 1 115 ? -5.896 -9.200 17.743 1.00 86.12 115 ARG A N 1
ATOM 922 C CA . ARG A 1 115 ? -5.467 -10.238 18.697 1.00 86.12 115 ARG A CA 1
ATOM 923 C C . ARG A 1 115 ? -5.480 -9.690 20.122 1.00 86.12 115 ARG A C 1
ATOM 925 O O . ARG A 1 115 ? -5.261 -8.497 20.330 1.00 86.12 115 ARG A O 1
ATOM 932 N N . PHE A 1 116 ? -5.669 -10.564 21.108 1.00 87.75 116 PHE A N 1
ATOM 933 C CA . PHE A 1 116 ? -5.723 -10.152 22.511 1.00 87.75 116 PHE A CA 1
ATOM 934 C C . PHE A 1 116 ? -4.456 -9.406 22.958 1.00 87.75 116 PHE A C 1
ATOM 936 O O . PHE A 1 116 ? -4.556 -8.400 23.654 1.00 87.75 116 PHE A O 1
ATOM 943 N N . GLU A 1 117 ? -3.275 -9.835 22.517 1.00 88.56 117 GLU A N 1
ATOM 944 C CA . GLU A 1 117 ? -1.997 -9.207 22.868 1.00 88.56 117 GLU A CA 1
ATOM 945 C C . GLU A 1 117 ? -1.890 -7.776 22.328 1.00 88.56 117 GLU A C 1
ATOM 947 O O . GLU A 1 117 ? -1.436 -6.875 23.036 1.00 88.56 117 GLU A O 1
ATOM 952 N N . ASP A 1 118 ? -2.336 -7.556 21.086 1.00 87.50 118 ASP A N 1
ATOM 953 C CA . ASP A 1 118 ? -2.360 -6.228 20.470 1.00 87.50 118 ASP A CA 1
ATOM 954 C C . ASP A 1 118 ? -3.376 -5.329 21.198 1.00 87.50 118 ASP A C 1
ATOM 956 O O . ASP A 1 118 ? -3.057 -4.191 21.541 1.00 87.50 118 ASP A O 1
ATOM 960 N N . TYR A 1 119 ? -4.564 -5.861 21.515 1.00 89.31 119 TYR A N 1
ATOM 961 C CA . TYR A 1 119 ? -5.584 -5.168 22.308 1.00 89.31 119 TYR A CA 1
ATOM 962 C C . TYR A 1 119 ? -5.062 -4.765 23.695 1.00 89.31 119 TYR A C 1
ATOM 964 O O . TYR A 1 119 ? -5.142 -3.595 24.066 1.00 89.31 119 TYR A O 1
ATOM 972 N N . TYR A 1 120 ? -4.475 -5.701 24.445 1.00 91.88 120 TYR A N 1
ATOM 973 C CA . TYR A 1 120 ? -3.910 -5.434 25.768 1.00 91.88 120 TYR A CA 1
ATOM 974 C C . TYR A 1 120 ? -2.837 -4.342 25.709 1.00 91.88 120 TYR A C 1
ATOM 976 O O . TYR A 1 120 ? -2.833 -3.433 26.538 1.00 91.88 120 TYR A O 1
ATOM 984 N N . HIS A 1 121 ? -1.960 -4.379 24.700 1.00 90.19 121 HIS A N 1
ATOM 985 C CA . HIS A 1 121 ? -0.942 -3.347 24.517 1.00 90.19 121 HIS A CA 1
ATOM 986 C C . HIS A 1 121 ? -1.533 -1.967 24.192 1.00 90.19 121 HIS A C 1
ATOM 988 O O . HIS A 1 121 ? -0.983 -0.962 24.639 1.00 90.19 121 HIS A O 1
ATOM 994 N N . PHE A 1 122 ? -2.629 -1.891 23.430 1.00 87.12 122 PHE A N 1
ATOM 995 C CA . PHE A 1 122 ? -3.320 -0.623 23.171 1.00 87.12 122 PHE A CA 1
ATOM 996 C C . PHE A 1 122 ? -3.999 -0.053 24.420 1.00 87.12 122 PHE A C 1
ATOM 998 O O . PHE A 1 122 ? -3.953 1.157 24.619 1.00 87.12 122 PHE A O 1
ATOM 1005 N N . MET A 1 123 ? -4.598 -0.906 25.256 1.00 92.94 123 MET A N 1
ATOM 1006 C CA . MET A 1 123 ? -5.344 -0.485 26.451 1.00 92.94 123 MET A CA 1
ATOM 1007 C C . MET A 1 123 ? -4.458 -0.154 27.658 1.00 92.94 123 MET A C 1
ATOM 1009 O O . MET A 1 123 ? -4.923 0.495 28.589 1.00 92.94 123 MET A O 1
ATOM 1013 N N . ASN A 1 124 ? -3.207 -0.615 27.663 1.00 88.19 124 ASN A N 1
ATOM 1014 C CA . ASN A 1 124 ? -2.280 -0.473 28.786 1.00 88.19 124 ASN A CA 1
ATOM 1015 C C . ASN A 1 124 ? -1.171 0.566 28.511 1.00 88.19 124 ASN A C 1
ATOM 1017 O O . ASN A 1 124 ? -0.016 0.356 28.890 1.00 88.19 124 ASN A O 1
ATOM 1021 N N . LYS A 1 125 ? -1.511 1.643 27.791 1.00 59.66 125 LYS A N 1
ATOM 1022 C CA . LYS A 1 125 ? -0.630 2.776 27.472 1.00 59.66 125 LYS A CA 1
ATOM 1023 C C . LYS A 1 125 ? -1.042 4.047 28.192 1.00 59.66 125 LYS A C 1
ATOM 1025 O O . LYS A 1 125 ? -2.261 4.309 28.253 1.00 59.66 125 LYS A O 1
#

Solvent-accessible surface area (backbone atoms only — not comparable to full-atom values): 7456 Å² total; per-residue (Å²): 101,75,67,56,46,46,49,50,58,65,58,30,76,87,75,58,66,52,76,69,50,42,56,50,50,52,52,50,31,63,52,58,72,52,48,73,68,56,49,51,54,58,69,33,88,87,51,77,77,74,74,68,74,48,88,44,77,64,55,37,49,52,56,50,49,56,50,49,60,44,58,42,68,85,74,56,81,58,80,80,50,49,63,56,51,49,52,45,44,46,66,45,66,47,56,78,93,45,41,63,62,51,50,53,51,52,51,21,60,78,69,69,59,63,51,69,69,60,50,52,59,66,74,72,110